Protein AF-A0A7Y5DGE4-F1 (afdb_monomer_lite)

pLDDT: mean 79.64, std 16.13, range [30.5, 94.75]

Radius of gyration: 16.34 Å; chains: 1; bounding box: 57×37×32 Å

Foldseek 3Di:
DDPDPPPPLLPPLCLLLLCVLQQQFDDDPLLQLLLLSVCVSVVHHSVPQDLVNSLVVLVVVVVVLCVVPVVCPVVVVVLVVVLVVVVVPDDPPDDVVVSSVSSNNSSSPSSNPDFDDDVPDGDPDSDHDDVVRGHGDPVSVVD

Sequence (143 aa):
MAPSRLLNPLKRGTHHLYLYAKNHYQQGNVLTDLQTILGKRAGIEPKHIRNNDILVILLDEVADVFQRQPNNPYRLRDFVLRLRTDILQRPLHSRPQDIDSIFIQHCLSVLSIVKVREGTRILARIGKADRSILPLNRDDVAA

Secondary structure (DSSP, 8-state):
--------GGGSSTHHHHHHHTT-B----HHHHHHHHHHHHHTS-GGG--HHHHHHHHHHHHHHHHHT-TT-HHHHHHHHHHHHHHHHTS-TT--HHHHHHHHHHHHHHHHHHSPPEETTEEPSS-----TTTSPBPGGGTT-

Structure (mmCIF, N/CA/C/O backbone):
data_AF-A0A7Y5DGE4-F1
#
_entry.id   AF-A0A7Y5DGE4-F1
#
loop_
_atom_site.group_PDB
_atom_site.id
_atom_site.type_symbol
_atom_site.label_atom_id
_atom_site.label_alt_id
_atom_site.label_comp_id
_atom_site.label_asym_id
_atom_site.label_entity_id
_atom_site.label_seq_id
_atom_site.pdbx_PDB_ins_code
_atom_site.Cartn_x
_atom_site.Cartn_y
_atom_site.Cartn_z
_atom_site.occupancy
_atom_site.B_iso_or_equiv
_atom_site.auth_seq_id
_atom_site.auth_comp_id
_atom_site.auth_asym_id
_atom_site.auth_atom_id
_atom_site.pdbx_PDB_model_num
ATOM 1 N N . MET A 1 1 ? -38.184 -0.368 -6.828 1.00 35.12 1 MET A N 1
ATOM 2 C CA . MET A 1 1 ? -37.026 -1.183 -7.258 1.00 35.12 1 MET A CA 1
ATOM 3 C C . MET A 1 1 ? -35.761 -0.452 -6.846 1.00 35.12 1 MET A C 1
ATOM 5 O O . MET A 1 1 ? -35.483 0.606 -7.391 1.00 35.12 1 MET A O 1
ATOM 9 N N . ALA A 1 2 ? -35.068 -0.935 -5.815 1.00 31.75 2 ALA A N 1
ATOM 10 C CA . ALA A 1 2 ? -33.790 -0.365 -5.398 1.00 31.75 2 ALA A CA 1
ATOM 11 C C . ALA A 1 2 ? -32.689 -0.848 -6.355 1.00 31.75 2 ALA A C 1
ATOM 13 O O . ALA A 1 2 ? -32.698 -2.033 -6.697 1.00 31.75 2 ALA A O 1
ATOM 14 N N . PRO A 1 3 ? -31.746 0.007 -6.784 1.00 37.38 3 PRO A N 1
ATOM 15 C CA . PRO A 1 3 ? -30.612 -0.465 -7.552 1.00 37.38 3 PRO A CA 1
ATOM 16 C C . PRO A 1 3 ? -29.764 -1.358 -6.649 1.00 37.38 3 PRO A C 1
ATOM 18 O O . PRO A 1 3 ? -29.361 -0.987 -5.543 1.00 37.38 3 PRO A O 1
ATOM 21 N N . SER A 1 4 ? -29.562 -2.574 -7.137 1.00 35.94 4 SER A N 1
ATOM 22 C CA . SER A 1 4 ? -28.717 -3.615 -6.589 1.00 35.94 4 SER A CA 1
ATOM 23 C C . SER A 1 4 ? -27.405 -3.019 -6.089 1.00 35.94 4 SER A C 1
ATOM 25 O O . SER A 1 4 ? -26.619 -2.474 -6.864 1.00 35.94 4 SER A O 1
ATOM 27 N N . ARG A 1 5 ? -27.163 -3.125 -4.777 1.00 36.53 5 ARG A N 1
ATOM 28 C CA . ARG A 1 5 ? -25.846 -2.897 -4.181 1.00 36.53 5 ARG A CA 1
ATOM 29 C C . ARG A 1 5 ? -24.890 -3.911 -4.801 1.00 36.53 5 ARG A C 1
ATOM 31 O O . ARG A 1 5 ? -24.761 -5.027 -4.305 1.00 36.53 5 ARG A O 1
ATOM 38 N N . LEU A 1 6 ? -24.230 -3.513 -5.883 1.00 30.50 6 LEU A N 1
ATOM 39 C CA . LEU A 1 6 ? -22.976 -4.105 -6.315 1.00 30.50 6 LEU A CA 1
ATOM 40 C C . LEU A 1 6 ? -22.007 -3.932 -5.143 1.00 30.50 6 LEU A C 1
ATOM 42 O O . LEU A 1 6 ? -21.390 -2.885 -4.953 1.00 30.50 6 LEU A O 1
ATOM 46 N N . LEU A 1 7 ? -21.953 -4.951 -4.287 1.00 34.69 7 LEU A N 1
ATOM 47 C CA . LEU A 1 7 ? -20.862 -5.177 -3.355 1.00 34.69 7 LEU A CA 1
ATOM 48 C C . LEU A 1 7 ? -19.598 -5.230 -4.205 1.00 34.69 7 LEU A C 1
ATOM 50 O O . LEU A 1 7 ? -19.323 -6.245 -4.833 1.00 34.69 7 LEU A O 1
ATOM 54 N N . ASN A 1 8 ? -18.901 -4.099 -4.284 1.00 37.22 8 ASN A N 1
ATOM 55 C CA . ASN A 1 8 ? -17.745 -3.906 -5.143 1.00 37.22 8 ASN A CA 1
ATOM 56 C C . ASN A 1 8 ? -16.702 -4.999 -4.815 1.00 37.22 8 ASN A C 1
ATOM 58 O O . ASN A 1 8 ? -16.096 -4.937 -3.737 1.00 37.22 8 ASN A O 1
ATOM 62 N N . PRO A 1 9 ? -16.473 -6.002 -5.690 1.00 33.19 9 PRO A N 1
ATOM 63 C CA . PRO A 1 9 ? -15.533 -7.102 -5.426 1.00 33.19 9 PRO A CA 1
ATOM 64 C C . PRO A 1 9 ? -14.106 -6.590 -5.175 1.00 33.19 9 PRO A C 1
ATOM 66 O O . PRO A 1 9 ? -13.304 -7.229 -4.497 1.00 33.19 9 PRO A O 1
ATOM 69 N N . LEU A 1 10 ? -13.836 -5.367 -5.640 1.00 41.62 10 LEU A N 1
ATOM 70 C CA . LEU A 1 10 ? -12.612 -4.602 -5.452 1.00 41.62 10 LEU A CA 1
ATOM 71 C C . LEU A 1 10 ? -12.200 -4.407 -3.980 1.00 41.62 10 LEU A C 1
ATOM 73 O O . LEU A 1 10 ? -11.009 -4.234 -3.742 1.00 41.62 10 LEU A O 1
ATOM 77 N N . LYS A 1 11 ? -13.104 -4.469 -2.988 1.00 50.59 11 LYS A N 1
ATOM 78 C CA . LYS A 1 11 ? -12.746 -4.238 -1.567 1.00 50.59 11 LYS A CA 1
ATOM 79 C C . LYS A 1 11 ? -12.168 -5.449 -0.828 1.00 50.59 11 LYS A C 1
ATOM 81 O O . LYS A 1 11 ? -11.595 -5.282 0.243 1.00 50.59 11 LYS A O 1
ATOM 86 N N . ARG A 1 12 ? -12.293 -6.671 -1.360 1.00 51.91 12 ARG A N 1
ATOM 87 C CA . ARG A 1 12 ? -11.845 -7.870 -0.624 1.00 51.91 12 ARG A CA 1
ATOM 88 C C . ARG A 1 12 ? -10.331 -8.080 -0.651 1.00 51.91 12 ARG A C 1
ATOM 90 O O . ARG A 1 12 ? -9.828 -8.723 0.255 1.00 51.91 12 ARG A O 1
ATOM 97 N N . GLY A 1 13 ? -9.593 -7.511 -1.607 1.00 58.78 13 GLY A N 1
ATOM 98 C CA . GLY A 1 13 ? -8.130 -7.666 -1.689 1.00 58.78 13 GLY A CA 1
ATOM 99 C C . GLY A 1 13 ? -7.305 -6.522 -1.089 1.00 58.78 13 GLY A C 1
ATOM 100 O O . GLY A 1 13 ? -6.109 -6.687 -0.880 1.00 58.78 13 GLY A O 1
ATOM 101 N N . THR A 1 14 ? -7.908 -5.368 -0.788 1.00 77.88 14 THR A N 1
ATOM 102 C CA . THR A 1 14 ? -7.181 -4.199 -0.252 1.00 77.88 14 THR A CA 1
ATOM 103 C C . THR A 1 14 ? -6.775 -4.358 1.206 1.00 77.88 14 THR A C 1
ATOM 105 O O . THR A 1 14 ? -5.796 -3.751 1.628 1.00 77.88 14 THR A O 1
ATOM 108 N N . HIS A 1 15 ? -7.424 -5.246 1.966 1.00 86.12 15 HIS A N 1
ATOM 109 C CA . HIS A 1 15 ? -6.996 -5.557 3.331 1.00 86.12 15 HIS A CA 1
ATOM 110 C C . HIS A 1 15 ? -5.550 -6.089 3.384 1.00 86.12 15 HIS A C 1
ATOM 112 O O . HIS A 1 15 ? -4.835 -5.786 4.335 1.00 86.12 15 HIS A O 1
ATOM 118 N N . HIS A 1 16 ? -5.077 -6.779 2.338 1.00 90.69 16 HIS A N 1
ATOM 119 C CA . HIS A 1 16 ? -3.686 -7.229 2.249 1.00 90.69 16 HIS A CA 1
ATOM 120 C C . HIS A 1 16 ? -2.684 -6.079 2.080 1.00 90.69 16 HIS A C 1
ATOM 122 O O . HIS A 1 16 ? -1.560 -6.210 2.551 1.00 90.69 16 HIS A O 1
ATOM 128 N N . LEU A 1 17 ? -3.083 -4.933 1.511 1.00 92.56 17 LEU A N 1
ATOM 129 C CA . LEU A 1 17 ? -2.243 -3.726 1.498 1.00 92.56 17 LEU A CA 1
ATOM 130 C C . LEU A 1 17 ? -2.073 -3.165 2.913 1.00 92.56 17 LEU A C 1
ATOM 132 O O . LEU A 1 17 ? -0.967 -2.808 3.306 1.00 92.56 17 LEU A O 1
ATOM 136 N N . TYR A 1 18 ? -3.149 -3.143 3.707 1.00 91.75 18 TYR A N 1
ATOM 137 C CA . TYR A 1 18 ? -3.074 -2.745 5.114 1.00 91.75 18 TYR A CA 1
ATOM 138 C C . TYR A 1 18 ? -2.255 -3.733 5.945 1.00 91.75 18 TYR A C 1
ATOM 140 O O . TYR A 1 18 ? -1.466 -3.305 6.781 1.00 91.75 18 TYR A O 1
ATOM 148 N N . LEU A 1 19 ? -2.425 -5.039 5.722 1.00 92.00 19 LEU A N 1
ATOM 149 C CA . LEU A 1 19 ? -1.638 -6.070 6.401 1.00 92.00 19 LEU A CA 1
ATOM 150 C C . LEU A 1 19 ? -0.148 -5.946 6.056 1.00 92.00 19 LEU A C 1
ATOM 152 O O . LEU A 1 19 ? 0.691 -6.001 6.951 1.00 92.00 19 LEU A O 1
ATOM 156 N N . TYR A 1 20 ? 0.176 -5.697 4.786 1.00 94.56 20 TYR A N 1
ATOM 157 C CA . TYR A 1 20 ? 1.542 -5.439 4.335 1.00 94.56 20 TYR A CA 1
ATOM 158 C C . TYR A 1 20 ? 2.137 -4.181 4.976 1.00 94.56 20 TYR A C 1
ATOM 160 O O . TYR A 1 20 ? 3.218 -4.239 5.558 1.00 94.56 20 TYR A O 1
ATOM 168 N N . ALA A 1 21 ? 1.398 -3.068 4.957 1.00 93.31 21 ALA A N 1
ATOM 169 C CA . ALA A 1 21 ? 1.807 -1.812 5.584 1.00 93.31 21 ALA A CA 1
ATOM 170 C C . ALA A 1 21 ? 2.005 -1.934 7.107 1.00 93.31 21 ALA A C 1
ATOM 172 O O . ALA A 1 21 ? 2.801 -1.205 7.691 1.00 93.31 21 ALA A O 1
ATOM 173 N N . LYS A 1 22 ? 1.275 -2.846 7.757 1.00 92.06 22 LYS A N 1
ATOM 174 C CA . LYS A 1 22 ? 1.354 -3.134 9.198 1.00 92.06 22 LYS A CA 1
ATOM 175 C C . LYS A 1 22 ? 2.346 -4.252 9.544 1.00 92.06 22 LYS A C 1
ATOM 177 O O . LYS A 1 22 ? 2.329 -4.728 10.671 1.00 92.06 22 LYS A O 1
ATOM 182 N N . ASN A 1 23 ? 3.215 -4.635 8.606 1.00 92.25 23 ASN A N 1
ATOM 183 C CA . ASN A 1 23 ? 4.287 -5.622 8.783 1.00 92.25 23 ASN A CA 1
ATOM 184 C C . ASN A 1 23 ? 3.821 -7.060 9.071 1.00 92.25 23 ASN A C 1
ATOM 186 O O . ASN A 1 23 ? 4.585 -7.833 9.649 1.00 92.25 23 ASN A O 1
ATOM 190 N N . HIS A 1 24 ? 2.616 -7.445 8.629 1.00 91.50 24 HIS A N 1
ATOM 191 C CA . HIS A 1 24 ? 2.153 -8.832 8.777 1.00 91.50 24 HIS A CA 1
ATOM 192 C C . HIS A 1 24 ? 2.777 -9.813 7.771 1.00 91.50 24 HIS A C 1
ATOM 194 O O . HIS A 1 24 ? 2.721 -11.036 7.920 1.00 91.50 24 HIS A O 1
ATOM 200 N N . TYR A 1 25 ? 3.373 -9.268 6.716 1.00 92.69 25 TYR A N 1
ATOM 201 C CA . TYR A 1 25 ? 4.135 -10.008 5.722 1.00 92.69 25 TYR A CA 1
ATOM 202 C C . TYR A 1 25 ? 5.622 -9.742 5.905 1.00 92.69 25 TYR A C 1
ATOM 204 O O . TYR A 1 25 ? 6.022 -8.652 6.314 1.00 92.69 25 TYR A O 1
ATOM 212 N N . GLN A 1 26 ? 6.444 -10.728 5.562 1.00 92.00 26 GLN A N 1
ATOM 213 C CA . GLN A 1 26 ? 7.873 -10.524 5.407 1.00 92.00 26 GLN A CA 1
ATOM 214 C C . GLN A 1 26 ? 8.095 -9.557 4.240 1.00 92.00 26 GLN A C 1
ATOM 216 O O . GLN A 1 26 ? 7.677 -9.828 3.116 1.00 92.00 26 GLN A O 1
ATOM 221 N N . GLN A 1 27 ? 8.739 -8.427 4.519 1.00 86.75 27 GLN A N 1
ATOM 222 C CA . GLN A 1 27 ? 9.012 -7.406 3.514 1.00 86.75 27 GLN A CA 1
ATOM 223 C C . GLN A 1 27 ? 10.294 -7.741 2.752 1.00 86.75 27 GLN A C 1
ATOM 225 O O . GLN A 1 27 ? 11.342 -7.989 3.353 1.00 86.75 27 GLN A O 1
ATOM 230 N N . GLY A 1 28 ? 10.190 -7.762 1.427 1.00 86.94 28 GLY A N 1
ATOM 231 C CA . GLY A 1 28 ? 11.308 -7.889 0.505 1.00 86.94 28 GLY A CA 1
ATOM 232 C C . GLY A 1 28 ? 11.455 -6.618 -0.324 1.00 86.94 28 GLY A C 1
ATOM 233 O O . GLY A 1 28 ? 11.626 -5.516 0.199 1.00 86.94 28 GLY A O 1
ATOM 234 N N . ASN A 1 29 ? 11.396 -6.768 -1.647 1.00 91.44 29 ASN A N 1
ATOM 235 C CA . ASN A 1 29 ? 11.330 -5.621 -2.541 1.00 91.44 29 ASN A CA 1
ATOM 236 C C . ASN A 1 29 ? 9.891 -5.095 -2.577 1.00 91.44 29 ASN A C 1
ATOM 238 O O . ASN A 1 29 ? 9.007 -5.742 -3.130 1.00 91.44 29 ASN A O 1
ATOM 242 N N . VAL A 1 30 ? 9.681 -3.890 -2.048 1.00 92.25 30 VAL A N 1
ATOM 243 C CA . VAL A 1 30 ? 8.347 -3.291 -1.874 1.00 92.25 30 VAL A CA 1
ATOM 244 C C . VAL A 1 30 ? 7.534 -3.254 -3.165 1.00 92.25 30 VAL A C 1
ATOM 246 O O . VAL A 1 30 ? 6.351 -3.576 -3.146 1.00 92.25 30 VAL A O 1
ATOM 249 N N . LEU A 1 31 ? 8.144 -2.915 -4.303 1.00 92.19 31 LEU A N 1
ATOM 250 C CA . LEU A 1 31 ? 7.425 -2.912 -5.579 1.00 92.19 31 LEU A CA 1
ATOM 251 C C . LEU A 1 31 ? 6.993 -4.325 -5.974 1.00 92.19 31 LEU A C 1
ATOM 253 O O . LEU A 1 31 ? 5.839 -4.529 -6.336 1.00 92.19 31 LEU A O 1
ATOM 257 N N . THR A 1 32 ? 7.892 -5.301 -5.850 1.00 93.25 32 THR A N 1
ATOM 258 C CA . THR A 1 32 ? 7.610 -6.707 -6.192 1.00 93.25 32 THR A CA 1
ATOM 259 C C . THR A 1 32 ? 6.529 -7.300 -5.284 1.00 93.25 32 THR A C 1
ATOM 261 O O . THR A 1 32 ? 5.620 -7.996 -5.747 1.00 93.25 32 THR A O 1
ATOM 264 N N . ASP A 1 33 ? 6.580 -6.980 -3.994 1.00 94.75 33 ASP A N 1
ATOM 265 C CA . ASP A 1 33 ? 5.596 -7.421 -3.009 1.00 94.75 33 ASP A CA 1
ATOM 266 C C . ASP A 1 33 ? 4.211 -6.838 -3.324 1.00 94.75 33 ASP A C 1
ATOM 268 O O . ASP A 1 33 ? 3.211 -7.558 -3.361 1.00 94.75 33 ASP A O 1
ATOM 272 N N . LEU A 1 34 ? 4.146 -5.537 -3.628 1.00 94.69 34 LEU A N 1
ATOM 273 C CA . LEU A 1 34 ? 2.898 -4.862 -3.986 1.00 94.69 34 LEU A CA 1
ATOM 274 C C . LEU A 1 34 ? 2.331 -5.359 -5.318 1.00 94.69 34 LEU A C 1
ATOM 276 O O . LEU A 1 34 ? 1.124 -5.574 -5.414 1.00 94.69 34 LEU A O 1
ATOM 280 N N . GLN A 1 35 ? 3.176 -5.609 -6.322 1.00 94.56 35 GLN A N 1
ATOM 281 C CA . GLN A 1 35 ? 2.764 -6.267 -7.566 1.00 94.56 35 GLN A CA 1
ATOM 282 C C . GLN A 1 35 ? 2.154 -7.642 -7.290 1.00 94.56 35 GLN A C 1
ATOM 284 O O . GLN A 1 35 ? 1.151 -8.002 -7.901 1.00 94.56 35 GLN A O 1
ATOM 289 N N . THR A 1 36 ? 2.716 -8.394 -6.343 1.00 94.75 36 THR A N 1
ATOM 290 C CA . THR A 1 36 ? 2.211 -9.717 -5.959 1.00 94.75 36 THR A CA 1
ATOM 291 C C . THR A 1 36 ? 0.851 -9.626 -5.271 1.00 94.75 36 THR A C 1
ATOM 293 O O . THR A 1 36 ? -0.094 -10.309 -5.673 1.00 94.75 36 THR A O 1
ATOM 296 N N . ILE A 1 37 ? 0.710 -8.729 -4.290 1.00 93.69 37 ILE A N 1
ATOM 297 C CA . ILE A 1 37 ? -0.559 -8.487 -3.586 1.00 93.69 37 ILE A CA 1
ATOM 298 C C . ILE A 1 37 ? -1.654 -8.055 -4.570 1.00 93.69 37 ILE A C 1
ATOM 300 O O . ILE A 1 37 ? -2.767 -8.589 -4.557 1.00 93.69 37 ILE A O 1
ATOM 304 N N . LEU A 1 38 ? -1.346 -7.092 -5.440 1.00 92.62 38 LEU A N 1
ATOM 305 C CA . LEU A 1 38 ? -2.306 -6.541 -6.393 1.00 92.62 38 LEU A CA 1
ATOM 306 C C . LEU A 1 38 ? -2.619 -7.513 -7.530 1.00 92.62 38 LEU A C 1
ATOM 308 O O . LEU A 1 38 ? -3.782 -7.637 -7.912 1.00 92.62 38 LEU A O 1
ATOM 312 N N . GLY A 1 39 ? -1.621 -8.252 -8.014 1.00 91.44 39 GLY A N 1
ATOM 313 C CA . GLY A 1 39 ? -1.801 -9.315 -8.996 1.00 91.44 39 GLY A CA 1
ATOM 314 C C . GLY A 1 39 ? -2.743 -10.397 -8.476 1.00 91.44 39 GLY A C 1
ATOM 315 O O . GLY A 1 39 ? -3.728 -10.734 -9.134 1.00 91.44 39 GLY A O 1
ATOM 316 N N . LYS A 1 40 ? -2.546 -10.848 -7.229 1.00 90.56 40 LYS A N 1
ATOM 317 C CA . LYS A 1 40 ? -3.453 -11.803 -6.578 1.00 90.56 40 LYS A CA 1
ATOM 318 C C . LYS A 1 40 ? -4.879 -11.263 -6.460 1.00 90.56 40 LYS A C 1
ATOM 320 O O . LYS A 1 40 ? -5.826 -11.994 -6.738 1.00 90.56 40 LYS A O 1
ATOM 325 N N . ARG A 1 41 ? -5.039 -9.991 -6.074 1.00 85.25 41 ARG A N 1
ATOM 326 C CA . ARG A 1 41 ? -6.349 -9.320 -5.985 1.00 85.25 41 ARG A CA 1
ATOM 327 C C . ARG A 1 41 ? -7.060 -9.256 -7.337 1.00 85.25 41 ARG A C 1
ATOM 329 O O . ARG A 1 41 ? -8.277 -9.411 -7.376 1.00 85.25 41 ARG A O 1
ATOM 336 N N . ALA A 1 42 ? -6.324 -8.978 -8.409 1.00 86.69 42 ALA A N 1
ATOM 337 C CA . ALA A 1 42 ? -6.879 -8.783 -9.744 1.00 86.69 42 ALA A CA 1
ATOM 338 C C . ALA A 1 42 ? -6.985 -10.080 -10.567 1.00 86.69 42 ALA A C 1
ATOM 340 O O . ALA A 1 42 ? -7.620 -10.072 -11.617 1.00 86.69 42 ALA A O 1
ATOM 341 N N . GLY A 1 43 ? -6.372 -11.182 -10.119 1.00 88.44 43 GLY A N 1
ATOM 342 C CA . GLY A 1 43 ? -6.222 -12.392 -10.933 1.00 88.44 43 GLY A CA 1
ATOM 343 C C . GLY A 1 43 ? -5.266 -12.192 -12.115 1.00 88.44 43 GLY A C 1
ATOM 344 O O . GLY A 1 43 ? -5.432 -12.823 -13.153 1.00 88.44 43 GLY A O 1
ATOM 345 N N . ILE A 1 44 ? -4.296 -11.287 -11.969 1.00 90.06 44 ILE A N 1
ATOM 346 C CA . ILE A 1 44 ? -3.329 -10.898 -13.001 1.00 90.06 44 ILE A CA 1
ATOM 347 C C . ILE A 1 44 ? -1.927 -11.288 -12.525 1.00 90.06 44 ILE A C 1
ATOM 349 O O . ILE A 1 44 ? -1.617 -11.183 -11.338 1.00 90.06 44 ILE A O 1
ATOM 353 N N . GLU A 1 45 ? -1.056 -11.728 -13.435 1.00 92.75 45 GLU A N 1
ATOM 354 C CA . GLU A 1 45 ? 0.330 -12.021 -13.064 1.00 92.75 45 GLU A CA 1
ATOM 355 C C . GLU A 1 45 ? 1.063 -10.750 -12.586 1.00 92.75 45 GLU A C 1
ATOM 357 O O . GLU A 1 45 ? 0.948 -9.706 -13.237 1.00 92.75 45 GLU A O 1
ATOM 362 N N . PRO A 1 46 ? 1.878 -10.818 -11.513 1.00 92.81 46 PRO A N 1
ATOM 363 C CA . PRO A 1 46 ? 2.514 -9.639 -10.908 1.00 92.81 46 PRO A CA 1
ATOM 364 C C . PRO A 1 46 ? 3.308 -8.774 -11.896 1.00 92.81 46 PRO A C 1
ATOM 366 O O . PRO A 1 46 ? 3.274 -7.549 -11.822 1.00 92.81 46 PRO A O 1
ATOM 369 N N . LYS A 1 47 ? 3.960 -9.403 -12.882 1.00 93.31 47 LYS A N 1
ATOM 370 C CA . LYS A 1 47 ? 4.761 -8.728 -13.917 1.00 93.31 47 LYS A CA 1
ATOM 371 C C . LYS A 1 47 ? 3.962 -7.763 -14.805 1.00 93.31 47 LYS A C 1
ATOM 373 O O . LYS A 1 47 ? 4.556 -6.920 -15.470 1.00 93.31 47 LYS A O 1
ATOM 378 N N . HIS A 1 48 ? 2.637 -7.903 -14.851 1.00 94.25 48 HIS A N 1
ATOM 379 C CA . HIS A 1 48 ? 1.752 -7.035 -15.628 1.00 94.25 48 HIS A CA 1
ATOM 380 C C . HIS A 1 48 ? 1.209 -5.850 -14.818 1.00 94.25 48 HIS A C 1
ATOM 382 O O . HIS A 1 48 ? 0.569 -4.972 -15.393 1.00 94.25 48 HIS A O 1
ATOM 388 N N . ILE A 1 49 ? 1.480 -5.792 -13.511 1.00 92.19 49 ILE A N 1
ATOM 389 C CA . ILE A 1 49 ? 1.125 -4.659 -12.655 1.00 92.19 49 ILE A CA 1
ATOM 390 C C . ILE A 1 49 ? 2.240 -3.611 -12.739 1.00 92.19 49 ILE A C 1
ATOM 392 O O . ILE A 1 49 ? 3.376 -3.862 -12.331 1.00 92.19 49 ILE A O 1
ATOM 396 N N . ARG A 1 50 ? 1.940 -2.421 -13.267 1.00 91.00 50 ARG A N 1
ATOM 397 C CA . ARG A 1 50 ? 2.926 -1.337 -13.408 1.00 91.00 50 ARG A CA 1
ATOM 398 C C . ARG A 1 50 ? 2.968 -0.488 -12.140 1.00 91.00 50 ARG A C 1
ATOM 400 O O . ARG A 1 50 ? 1.971 -0.384 -11.432 1.00 91.00 50 ARG A O 1
ATOM 407 N N . ASN A 1 51 ? 4.079 0.212 -11.906 1.00 89.19 51 ASN A N 1
ATOM 408 C CA . ASN A 1 51 ? 4.236 1.115 -10.755 1.00 89.19 51 ASN A CA 1
ATOM 409 C C . ASN A 1 51 ? 3.103 2.149 -10.647 1.00 89.19 51 ASN A C 1
ATOM 411 O O . ASN A 1 51 ? 2.593 2.386 -9.556 1.00 89.19 51 ASN A O 1
ATOM 415 N N . ASN A 1 52 ? 2.651 2.700 -11.778 1.00 88.00 52 ASN A N 1
ATOM 416 C CA . ASN A 1 52 ? 1.520 3.630 -11.801 1.00 88.00 52 ASN A CA 1
ATOM 417 C C . ASN A 1 52 ? 0.219 2.989 -11.304 1.00 88.00 52 ASN A C 1
ATOM 419 O O . ASN A 1 52 ? -0.549 3.646 -10.610 1.00 88.00 52 ASN A O 1
ATOM 423 N N . ASP A 1 53 ? -0.022 1.713 -11.617 1.00 90.12 53 ASP A N 1
ATOM 424 C CA . ASP A 1 53 ? -1.222 1.005 -11.162 1.00 90.12 53 ASP A CA 1
ATOM 425 C C . ASP A 1 53 ? -1.179 0.822 -9.628 1.00 90.12 53 ASP A C 1
ATOM 427 O O . ASP A 1 53 ? -2.186 1.003 -8.943 1.00 90.12 53 ASP A O 1
ATOM 431 N N . ILE A 1 54 ? 0.012 0.550 -9.073 1.00 92.25 54 ILE A N 1
ATOM 432 C CA . ILE A 1 54 ? 0.258 0.481 -7.621 1.00 92.25 54 ILE A CA 1
ATOM 433 C C . ILE A 1 54 ? -0.024 1.834 -6.962 1.00 92.25 54 ILE A C 1
ATOM 435 O O . ILE A 1 54 ? -0.744 1.902 -5.965 1.00 92.25 54 ILE A O 1
ATOM 439 N N . LEU A 1 55 ? 0.537 2.908 -7.524 1.00 90.56 55 LEU A N 1
ATOM 440 C CA . LEU A 1 55 ? 0.391 4.267 -7.009 1.00 90.56 55 LEU A CA 1
ATOM 441 C C . LEU A 1 55 ? -1.066 4.712 -6.968 1.00 90.56 55 LEU A C 1
ATOM 443 O O . LEU A 1 55 ? -1.512 5.191 -5.931 1.00 90.56 55 LEU A O 1
ATOM 447 N N . VAL A 1 56 ? -1.807 4.530 -8.064 1.00 90.06 56 VAL A N 1
ATOM 448 C CA . VAL A 1 56 ? -3.224 4.912 -8.139 1.00 90.06 56 VAL A CA 1
ATOM 449 C C . VAL A 1 56 ? -4.024 4.200 -7.051 1.00 90.06 56 VAL A C 1
ATOM 451 O O . VAL A 1 56 ? -4.737 4.850 -6.294 1.00 90.06 56 VAL A O 1
ATOM 454 N N . ILE A 1 57 ? -3.837 2.887 -6.895 1.00 90.94 57 ILE A N 1
ATOM 455 C CA . ILE A 1 57 ? -4.563 2.114 -5.881 1.00 90.94 57 ILE A CA 1
ATOM 456 C C . ILE A 1 57 ? -4.207 2.575 -4.462 1.00 90.94 57 ILE A C 1
ATOM 458 O O . ILE A 1 57 ? -5.093 2.709 -3.622 1.00 90.94 57 ILE A O 1
ATOM 462 N N . LEU A 1 58 ? -2.927 2.816 -4.171 1.00 92.00 58 LEU A N 1
ATOM 463 C CA . LEU A 1 58 ? -2.515 3.302 -2.853 1.00 92.00 58 LEU A CA 1
ATOM 464 C C . LEU A 1 58 ? -3.053 4.708 -2.563 1.00 92.00 58 LEU A C 1
ATOM 466 O O . LEU A 1 58 ? -3.503 4.965 -1.447 1.00 92.00 58 LEU A O 1
ATOM 470 N N . LEU A 1 59 ? -3.035 5.600 -3.554 1.00 89.38 59 LEU A N 1
ATOM 471 C CA . LEU A 1 59 ? -3.576 6.950 -3.430 1.00 89.38 59 LEU A CA 1
ATOM 472 C C . LEU A 1 59 ? -5.089 6.938 -3.221 1.00 89.38 59 LEU A C 1
ATOM 474 O O . LEU A 1 59 ? -5.562 7.704 -2.388 1.00 89.38 59 LEU A O 1
ATOM 478 N N . ASP A 1 60 ? -5.832 6.057 -3.892 1.00 88.06 60 ASP A N 1
ATOM 479 C CA . ASP A 1 60 ? -7.275 5.899 -3.680 1.00 88.06 60 ASP A CA 1
ATOM 480 C C . ASP A 1 60 ? -7.586 5.481 -2.233 1.00 88.06 60 ASP A C 1
ATOM 482 O O . ASP A 1 60 ? -8.464 6.058 -1.585 1.00 88.06 60 ASP A O 1
ATOM 486 N N . GLU A 1 61 ? -6.828 4.526 -1.682 1.00 87.56 61 GLU A N 1
ATOM 487 C CA . GLU A 1 61 ? -6.993 4.085 -0.289 1.00 87.56 61 GLU A CA 1
ATOM 488 C C . GLU A 1 61 ? -6.610 5.192 0.713 1.00 87.56 61 GLU A C 1
ATOM 490 O O . GLU A 1 61 ? -7.286 5.391 1.726 1.00 87.56 61 GLU A O 1
ATOM 495 N N . VAL A 1 62 ? -5.551 5.960 0.439 1.00 88.75 62 VAL A N 1
ATOM 496 C CA . VAL A 1 62 ? -5.143 7.107 1.270 1.00 88.75 62 VAL A CA 1
ATOM 497 C C . VAL A 1 62 ? -6.151 8.261 1.176 1.00 88.75 62 VAL A C 1
ATOM 499 O O . VAL A 1 62 ? -6.486 8.878 2.191 1.00 88.75 62 VAL A O 1
ATOM 502 N N . ALA A 1 63 ? -6.682 8.541 -0.013 1.00 85.44 63 ALA A N 1
ATOM 503 C CA . ALA A 1 63 ? -7.703 9.560 -0.223 1.00 85.44 63 ALA A CA 1
ATOM 504 C C . ALA A 1 63 ? -8.981 9.218 0.550 1.00 85.44 63 ALA A C 1
ATOM 506 O O . ALA A 1 63 ? -9.528 10.075 1.244 1.00 85.44 63 ALA A O 1
ATOM 507 N N . ASP A 1 64 ? -9.410 7.957 0.510 1.00 82.94 64 ASP A N 1
ATOM 508 C CA . ASP A 1 64 ? -10.549 7.459 1.280 1.00 82.94 64 ASP A CA 1
ATOM 509 C C . ASP A 1 64 ? -10.320 7.585 2.801 1.00 82.94 64 ASP A C 1
ATOM 511 O O . ASP A 1 64 ? -11.226 7.979 3.544 1.00 82.94 64 ASP A O 1
ATOM 515 N N . VAL A 1 65 ? -9.092 7.350 3.282 1.00 83.88 65 VAL A N 1
ATOM 516 C CA . VAL A 1 65 ? -8.712 7.615 4.682 1.00 83.88 65 VAL A CA 1
ATOM 517 C C . VAL A 1 65 ? -8.906 9.090 5.046 1.00 83.88 65 VAL A C 1
ATOM 519 O O . VAL A 1 65 ? -9.472 9.381 6.105 1.00 83.88 65 VAL A O 1
ATOM 522 N N . PHE A 1 66 ? -8.451 10.017 4.201 1.00 83.69 66 PHE A N 1
ATOM 523 C CA . PHE A 1 66 ? -8.558 11.453 4.470 1.00 83.69 66 PHE A CA 1
ATOM 524 C C . PHE A 1 66 ? -9.998 11.962 4.378 1.00 83.69 66 PHE A C 1
ATOM 526 O O . PHE A 1 66 ? -10.444 12.683 5.271 1.00 83.69 66 PHE A O 1
ATOM 533 N N . GLN A 1 67 ? -10.763 11.530 3.373 1.00 81.81 67 GLN A N 1
ATOM 534 C CA . GLN A 1 67 ? -12.172 11.907 3.211 1.00 81.81 67 GLN A CA 1
ATOM 535 C C . GLN A 1 67 ? -13.032 11.485 4.405 1.00 81.81 67 GLN A C 1
ATOM 537 O O . GLN A 1 67 ? -13.950 12.199 4.801 1.00 81.81 67 GLN A O 1
ATOM 542 N N . ARG A 1 68 ? -12.721 10.340 5.023 1.00 76.88 68 ARG A N 1
ATOM 543 C CA . ARG A 1 68 ? -13.433 9.836 6.209 1.00 76.88 68 ARG A CA 1
ATOM 544 C C . ARG A 1 68 ? -12.999 10.499 7.516 1.00 76.88 68 ARG A C 1
ATOM 546 O O . ARG A 1 68 ? -13.583 10.213 8.563 1.00 76.88 68 ARG A O 1
ATOM 553 N N . GLN A 1 69 ? -11.988 11.365 7.481 1.00 73.81 69 GLN A N 1
ATOM 554 C CA . GLN A 1 69 ? -11.522 12.161 8.618 1.00 73.81 69 GLN A CA 1
ATOM 555 C C . GLN A 1 69 ? -11.567 13.662 8.287 1.00 73.81 69 GLN A C 1
ATOM 557 O O . GLN A 1 69 ? -10.554 14.348 8.434 1.00 73.81 69 GLN A O 1
ATOM 562 N N . PRO A 1 70 ? -12.734 14.202 7.879 1.00 65.00 70 PRO A N 1
ATOM 563 C CA . PRO A 1 70 ? -12.837 15.570 7.367 1.00 65.00 70 PRO A CA 1
ATOM 564 C C . PRO A 1 70 ? -12.449 16.627 8.413 1.00 65.00 70 PRO A C 1
ATOM 566 O O . PRO A 1 70 ? -11.986 17.707 8.064 1.00 65.00 70 PRO A O 1
ATOM 569 N N . ASN A 1 71 ? -12.546 16.289 9.703 1.00 66.81 71 ASN A N 1
ATOM 570 C CA . ASN A 1 71 ? -12.175 17.173 10.810 1.00 66.81 71 ASN A CA 1
ATOM 571 C C . ASN A 1 71 ? -10.659 17.217 11.084 1.00 66.81 71 ASN A C 1
ATOM 573 O O . ASN A 1 71 ? -10.239 17.818 12.069 1.00 66.81 71 ASN A O 1
ATOM 577 N N . ASN A 1 72 ? -9.826 16.566 10.263 1.00 68.00 72 ASN A N 1
ATOM 578 C CA . ASN A 1 72 ? -8.371 16.594 10.410 1.00 68.00 72 ASN A CA 1
ATOM 579 C C . ASN A 1 72 ? -7.662 17.014 9.105 1.00 68.00 72 ASN A C 1
ATOM 581 O O . ASN A 1 72 ? -6.917 16.221 8.520 1.00 68.00 72 ASN A O 1
ATOM 585 N N . PRO A 1 73 ? -7.858 18.269 8.648 1.00 63.53 73 PRO A N 1
ATOM 586 C CA . PRO A 1 73 ? -7.206 18.794 7.444 1.00 63.53 73 PRO A CA 1
ATOM 587 C C . PRO A 1 73 ? -5.673 18.810 7.555 1.00 63.53 73 PRO A C 1
ATOM 589 O O . PRO A 1 73 ? -4.974 18.794 6.540 1.00 63.53 73 PRO A O 1
ATOM 592 N N . TYR A 1 74 ? -5.139 18.780 8.781 1.00 64.94 74 TYR A N 1
ATOM 593 C CA . TYR A 1 74 ? -3.705 18.698 9.033 1.00 64.94 74 TYR A CA 1
ATOM 594 C C . TYR A 1 74 ? -3.091 17.416 8.465 1.00 64.94 74 TYR A C 1
ATOM 596 O O . TYR A 1 74 ? -1.969 17.465 7.991 1.00 64.94 74 TYR A O 1
ATOM 604 N N . ARG A 1 75 ? -3.828 16.300 8.370 1.00 76.44 75 ARG A N 1
ATOM 605 C CA . ARG A 1 75 ? -3.275 15.038 7.840 1.00 76.44 75 ARG A CA 1
ATOM 606 C C . ARG A 1 75 ? -2.917 15.083 6.356 1.00 76.44 75 ARG A C 1
ATOM 608 O O . ARG A 1 75 ? -1.854 14.590 5.991 1.00 76.44 75 ARG A O 1
ATOM 615 N N . LEU A 1 76 ? -3.763 15.679 5.513 1.00 80.62 76 LEU A N 1
ATOM 616 C CA . LEU A 1 76 ? -3.447 15.840 4.088 1.00 80.62 76 LEU A CA 1
ATOM 617 C C . LEU A 1 76 ? -2.307 16.846 3.903 1.00 80.62 76 LEU A C 1
ATOM 619 O O . LEU A 1 76 ? -1.380 16.601 3.135 1.00 80.62 76 LEU A O 1
ATOM 623 N N . ARG A 1 77 ? -2.352 17.965 4.637 1.00 81.38 77 ARG A N 1
ATOM 624 C CA . ARG A 1 77 ? -1.286 18.970 4.603 1.00 81.38 77 ARG A CA 1
ATOM 625 C C . ARG A 1 77 ? 0.054 18.370 5.031 1.00 81.38 77 ARG A C 1
ATOM 627 O O . ARG A 1 77 ? 1.038 18.547 4.323 1.00 81.38 77 ARG A O 1
ATOM 634 N N . ASP A 1 78 ? 0.086 17.641 6.140 1.00 84.12 78 ASP A N 1
ATOM 635 C CA . ASP A 1 78 ? 1.287 16.990 6.664 1.00 84.12 78 ASP A CA 1
ATOM 636 C C . ASP A 1 78 ? 1.807 15.927 5.696 1.00 84.12 78 ASP A C 1
ATOM 638 O O . ASP A 1 78 ? 3.013 15.846 5.479 1.00 84.12 78 ASP A O 1
ATOM 642 N N . PHE A 1 79 ? 0.915 15.156 5.066 1.00 86.75 79 PHE A N 1
ATOM 643 C CA . PHE A 1 79 ? 1.281 14.205 4.017 1.00 86.75 79 PHE A CA 1
ATOM 644 C C . PHE A 1 79 ? 1.990 14.903 2.848 1.00 86.75 79 PHE A C 1
ATOM 646 O O . PHE A 1 79 ? 3.101 14.522 2.487 1.00 86.75 79 PHE A O 1
ATOM 653 N N . VAL A 1 80 ? 1.402 15.978 2.310 1.00 85.44 80 VAL A N 1
ATOM 654 C CA . VAL A 1 80 ? 1.992 16.748 1.201 1.00 85.44 80 VAL A CA 1
ATOM 655 C C . VAL A 1 80 ? 3.307 17.417 1.612 1.00 85.44 80 VAL A C 1
ATOM 657 O O . VAL A 1 80 ? 4.257 17.432 0.831 1.00 85.44 80 VAL A O 1
ATOM 660 N N . LEU A 1 81 ? 3.399 17.957 2.831 1.00 85.56 81 LEU A N 1
ATOM 661 C CA . LEU A 1 81 ? 4.620 18.594 3.332 1.00 85.56 81 LEU A CA 1
ATOM 662 C C . LEU A 1 81 ? 5.767 17.592 3.510 1.00 85.56 81 LEU A C 1
ATOM 664 O O . LEU A 1 81 ? 6.900 17.904 3.137 1.00 85.56 81 LEU A O 1
ATOM 668 N N . ARG A 1 82 ? 5.482 16.393 4.031 1.00 84.88 82 ARG A N 1
ATOM 669 C CA . ARG A 1 82 ? 6.470 15.310 4.161 1.00 84.88 82 ARG A CA 1
ATOM 670 C C . ARG A 1 82 ? 6.946 14.841 2.794 1.00 84.88 82 ARG A C 1
ATOM 672 O O . ARG A 1 82 ? 8.143 14.823 2.537 1.00 84.88 82 ARG A O 1
ATOM 679 N N . LEU A 1 83 ? 6.006 14.581 1.893 1.00 85.94 83 LEU A N 1
ATOM 680 C CA . LEU A 1 83 ? 6.296 14.189 0.521 1.00 85.94 83 LEU A CA 1
ATOM 681 C C . LEU A 1 83 ? 7.167 15.231 -0.200 1.00 85.94 83 LEU A C 1
ATOM 683 O O . LEU A 1 83 ? 8.180 14.886 -0.801 1.00 85.94 83 LEU A O 1
ATOM 687 N N . ARG A 1 84 ? 6.809 16.519 -0.104 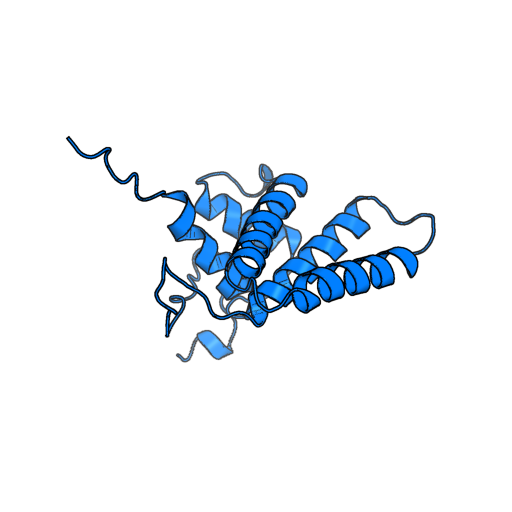1.00 84.06 84 ARG A N 1
ATOM 688 C CA . ARG A 1 84 ? 7.598 17.620 -0.675 1.00 84.06 84 ARG A CA 1
ATOM 689 C C . ARG A 1 84 ? 9.014 17.632 -0.109 1.00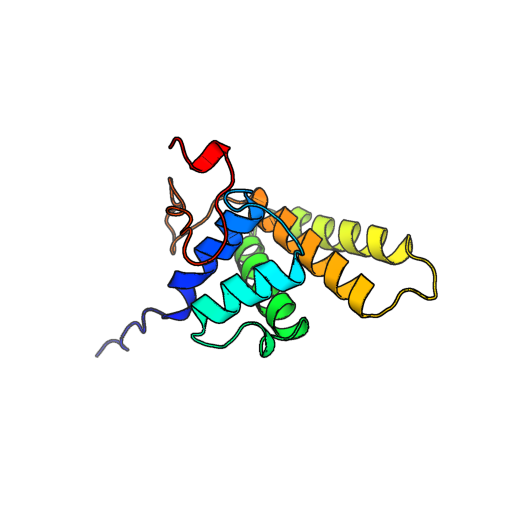 84.06 84 ARG A C 1
ATOM 691 O O . ARG A 1 84 ? 9.958 17.803 -0.870 1.00 84.06 84 ARG A O 1
ATOM 698 N N . THR A 1 85 ? 9.152 17.496 1.207 1.00 84.88 85 THR A N 1
ATOM 699 C CA . THR A 1 85 ? 10.459 17.510 1.878 1.00 84.88 85 THR A CA 1
ATOM 700 C C . THR A 1 85 ? 11.357 16.405 1.333 1.00 84.88 85 THR A C 1
ATOM 702 O O . THR A 1 85 ? 12.470 16.691 0.899 1.00 84.88 85 THR A O 1
ATOM 705 N N . ASP A 1 86 ? 10.842 15.181 1.247 1.00 83.12 86 ASP A N 1
ATOM 706 C CA . ASP A 1 86 ? 11.617 14.024 0.795 1.00 83.12 86 ASP A CA 1
ATOM 707 C C . ASP A 1 86 ? 11.968 14.093 -0.699 1.00 83.12 86 ASP A C 1
ATOM 709 O O . ASP A 1 86 ? 13.049 13.666 -1.103 1.00 83.12 86 ASP A O 1
ATOM 713 N N . ILE A 1 87 ? 11.089 14.670 -1.527 1.00 83.19 87 ILE A N 1
ATOM 714 C CA . ILE A 1 87 ? 11.370 14.909 -2.950 1.00 83.19 87 ILE A CA 1
ATOM 715 C C . ILE A 1 87 ? 12.432 16.002 -3.120 1.00 83.19 87 ILE A C 1
ATOM 717 O O . ILE A 1 87 ? 13.324 15.860 -3.949 1.00 83.19 87 ILE A O 1
ATOM 721 N N . LEU A 1 88 ? 12.368 17.091 -2.349 1.00 80.25 88 LEU A N 1
ATOM 722 C CA . LEU A 1 88 ? 13.321 18.202 -2.468 1.00 80.25 88 LEU A CA 1
ATOM 723 C C . LEU A 1 88 ? 14.712 17.870 -1.918 1.00 80.25 88 LEU A C 1
ATOM 725 O O . LEU A 1 88 ? 15.689 18.484 -2.335 1.00 80.25 88 LEU A O 1
ATOM 729 N N . GLN A 1 89 ? 14.815 16.911 -0.999 1.00 81.12 89 GLN A N 1
ATOM 730 C CA . GLN A 1 89 ? 16.097 16.426 -0.480 1.00 81.12 89 GLN A CA 1
ATOM 731 C C . GLN A 1 89 ? 16.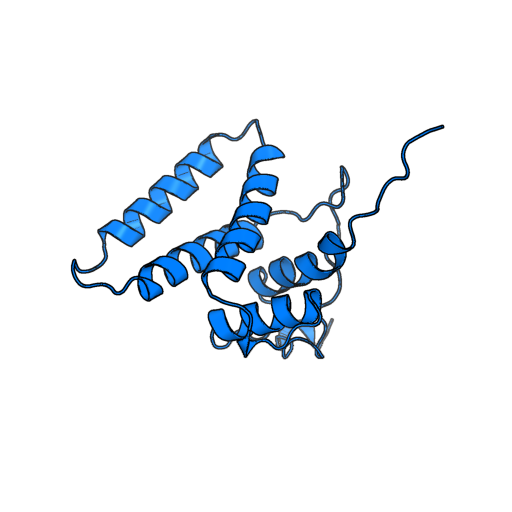825 15.486 -1.453 1.00 81.12 89 GLN A C 1
ATOM 733 O O . GLN A 1 89 ? 17.957 15.077 -1.188 1.00 81.12 89 GLN A O 1
ATOM 738 N N . ARG A 1 90 ? 16.204 15.131 -2.583 1.00 73.88 90 ARG A N 1
ATOM 739 C CA . ARG A 1 90 ? 16.810 14.255 -3.585 1.00 73.88 90 ARG A CA 1
ATOM 740 C C . ARG A 1 90 ? 17.766 15.020 -4.511 1.00 73.88 90 ARG A C 1
ATOM 742 O O . ARG A 1 90 ? 17.514 16.174 -4.854 1.00 73.88 90 ARG A O 1
ATOM 749 N N . PRO A 1 91 ? 18.832 14.361 -5.000 1.00 73.88 91 PRO A N 1
ATOM 750 C CA . PRO A 1 91 ? 19.667 14.912 -6.061 1.00 73.88 91 PRO A CA 1
ATOM 751 C C . PRO A 1 91 ? 18.837 15.233 -7.313 1.00 73.88 91 PRO A C 1
ATOM 753 O O . PRO A 1 91 ? 17.965 14.445 -7.689 1.00 73.88 91 PRO A O 1
ATOM 756 N N . LEU A 1 92 ? 19.174 16.328 -8.008 1.00 61.81 92 LEU A N 1
ATOM 757 C CA . LEU A 1 92 ? 18.516 16.803 -9.242 1.00 61.81 92 LEU A CA 1
ATOM 758 C C . LEU A 1 92 ? 18.435 15.760 -10.379 1.00 61.81 92 LEU A C 1
ATOM 760 O O . LEU A 1 92 ? 17.666 15.942 -11.317 1.00 61.81 92 LEU A O 1
ATOM 764 N N . HIS A 1 93 ? 19.202 14.669 -10.302 1.00 64.06 93 HIS A N 1
ATOM 765 C CA . HIS A 1 93 ? 19.245 13.589 -11.298 1.00 64.06 93 HIS A CA 1
ATOM 766 C C . HIS A 1 93 ? 18.530 12.302 -10.863 1.00 64.06 93 HIS A C 1
ATOM 768 O O . HIS A 1 93 ? 18.767 11.239 -11.438 1.00 64.06 93 HIS A O 1
ATOM 774 N N . SER A 1 94 ? 17.688 12.366 -9.831 1.00 68.06 94 SER A N 1
ATOM 775 C CA . SER A 1 94 ? 16.931 11.194 -9.379 1.00 68.06 94 SER A CA 1
ATOM 776 C C . SER A 1 94 ? 15.993 10.699 -10.479 1.00 68.06 94 SER A C 1
ATOM 778 O O . SER A 1 94 ? 15.356 11.494 -11.174 1.00 68.06 94 SER A O 1
ATOM 780 N N . ARG A 1 95 ? 15.920 9.379 -10.665 1.00 68.50 95 ARG A N 1
ATOM 781 C CA . ARG A 1 95 ? 15.091 8.786 -11.719 1.00 68.50 95 ARG A CA 1
ATOM 782 C C . ARG A 1 95 ? 13.613 8.875 -11.321 1.00 68.50 95 ARG A C 1
ATOM 784 O O . ARG A 1 95 ? 13.305 8.817 -10.134 1.00 68.50 95 ARG A O 1
ATOM 791 N N . PRO A 1 96 ? 12.669 8.913 -12.278 1.00 64.50 96 PRO A N 1
ATOM 792 C CA . PRO A 1 96 ? 11.234 8.888 -11.968 1.00 64.50 96 PRO A CA 1
ATOM 793 C C . PRO A 1 96 ? 10.817 7.723 -11.050 1.00 64.50 96 PRO A C 1
ATOM 795 O O . PRO A 1 96 ? 10.005 7.897 -10.149 1.00 64.50 96 PRO A O 1
ATOM 798 N N . GLN A 1 97 ? 11.455 6.558 -11.200 1.00 64.75 97 GLN A N 1
ATOM 799 C CA . GLN A 1 97 ? 11.231 5.370 -10.362 1.00 64.75 97 GLN A CA 1
ATOM 800 C C . GLN A 1 97 ? 11.574 5.598 -8.877 1.00 64.75 97 GLN A C 1
ATOM 802 O O . GLN A 1 97 ? 10.987 4.967 -7.993 1.00 64.75 97 GLN A O 1
ATOM 807 N N . ASP A 1 98 ? 12.500 6.516 -8.591 1.00 74.81 98 ASP A N 1
ATOM 808 C CA . ASP A 1 98 ? 12.855 6.898 -7.225 1.00 74.81 98 ASP A CA 1
ATOM 809 C C . ASP A 1 98 ? 11.751 7.739 -6.581 1.00 74.81 98 ASP A C 1
ATOM 811 O O . ASP A 1 98 ? 11.517 7.631 -5.378 1.00 74.81 98 ASP A O 1
ATOM 8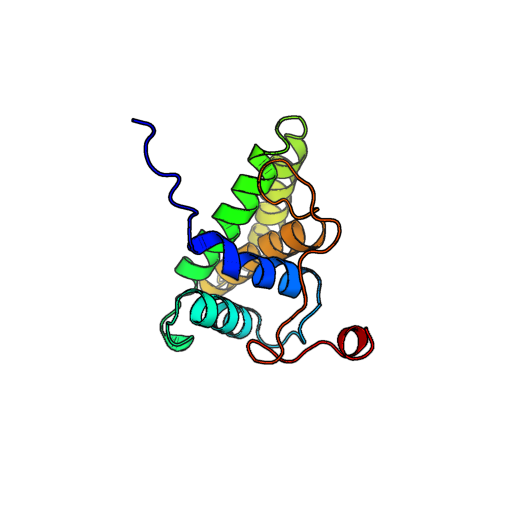15 N N . ILE A 1 99 ? 11.050 8.546 -7.384 1.00 80.19 99 ILE A N 1
ATOM 816 C CA . ILE A 1 99 ? 9.924 9.366 -6.938 1.00 80.19 99 ILE A CA 1
ATOM 817 C C . ILE A 1 99 ? 8.728 8.462 -6.631 1.00 80.19 99 ILE A C 1
ATOM 819 O O . ILE A 1 99 ? 8.195 8.535 -5.527 1.00 80.19 99 ILE A O 1
ATOM 823 N N . ASP A 1 100 ? 8.368 7.550 -7.538 1.00 83.31 100 ASP A N 1
ATOM 824 C CA . ASP A 1 100 ? 7.278 6.585 -7.319 1.00 83.31 100 ASP A CA 1
ATOM 825 C C . ASP A 1 100 ? 7.472 5.803 -6.016 1.00 83.31 100 ASP A C 1
ATOM 827 O O . ASP A 1 100 ? 6.548 5.651 -5.216 1.00 83.31 100 ASP A O 1
ATOM 831 N N . SER A 1 101 ? 8.705 5.362 -5.764 1.00 84.81 101 SER A N 1
ATOM 832 C CA . SER A 1 101 ? 9.060 4.635 -4.547 1.00 84.81 101 SER A CA 1
ATOM 833 C C . SER A 1 101 ? 8.821 5.472 -3.285 1.00 84.81 101 SER A C 1
ATOM 835 O O . SER A 1 101 ? 8.298 4.949 -2.303 1.00 84.81 101 SER A O 1
ATOM 837 N N . ILE A 1 102 ? 9.138 6.773 -3.303 1.00 87.12 102 ILE A N 1
ATOM 838 C CA . ILE A 1 102 ? 8.853 7.688 -2.183 1.00 87.12 102 ILE A CA 1
ATOM 839 C C . ILE A 1 102 ? 7.344 7.788 -1.954 1.00 87.12 102 ILE A C 1
ATOM 841 O O . ILE A 1 102 ? 6.881 7.609 -0.829 1.00 87.12 102 ILE A O 1
ATOM 845 N N . PHE A 1 103 ? 6.565 8.030 -3.010 1.00 89.69 103 PHE A N 1
ATOM 846 C CA . PHE A 1 103 ? 5.107 8.120 -2.900 1.00 89.69 103 PHE A CA 1
ATOM 847 C C . PHE A 1 103 ? 4.498 6.842 -2.318 1.00 89.69 103 PHE A C 1
ATOM 849 O O . PHE A 1 103 ? 3.670 6.915 -1.409 1.00 89.69 103 PHE A O 1
ATOM 856 N N . ILE A 1 104 ? 4.937 5.676 -2.799 1.00 91.94 104 ILE A N 1
ATOM 857 C CA . ILE A 1 104 ? 4.495 4.370 -2.302 1.00 91.94 104 ILE A CA 1
ATOM 858 C C . ILE A 1 104 ? 4.799 4.233 -0.809 1.00 91.94 104 ILE A C 1
ATOM 860 O O . ILE A 1 104 ? 3.906 3.880 -0.039 1.00 91.94 104 ILE A O 1
ATOM 864 N N . GLN A 1 105 ? 6.016 4.571 -0.378 1.00 91.31 105 GLN A N 1
ATOM 865 C CA . GLN A 1 105 ? 6.404 4.505 1.034 1.00 91.31 105 GLN A CA 1
ATOM 866 C C . GLN A 1 105 ? 5.568 5.437 1.916 1.00 91.31 105 GLN A C 1
ATOM 868 O O . GLN A 1 105 ? 5.094 5.025 2.976 1.00 91.31 105 GLN A O 1
ATOM 873 N N . HIS A 1 106 ? 5.316 6.671 1.471 1.00 91.94 106 HIS A N 1
ATOM 874 C CA . HIS A 1 106 ? 4.445 7.599 2.199 1.00 91.94 106 HIS A CA 1
ATOM 875 C C . HIS A 1 106 ? 3.017 7.073 2.309 1.00 91.94 106 HIS A C 1
ATOM 877 O O . HIS A 1 106 ? 2.420 7.146 3.384 1.00 91.94 106 HIS A O 1
ATOM 883 N N . CYS A 1 107 ? 2.474 6.489 1.239 1.00 92.94 107 CYS A N 1
ATOM 884 C CA . CYS A 1 107 ? 1.148 5.883 1.283 1.00 92.94 107 CYS A CA 1
ATOM 885 C C . CYS A 1 107 ? 1.104 4.715 2.274 1.00 92.94 107 CYS A C 1
ATOM 887 O O . CYS A 1 107 ? 0.238 4.689 3.147 1.00 92.94 107 CYS A O 1
ATOM 889 N N . LEU A 1 108 ? 2.064 3.787 2.207 1.00 93.50 108 LEU A N 1
ATOM 890 C CA . LEU A 1 108 ? 2.152 2.665 3.147 1.00 93.50 108 LEU A CA 1
ATOM 891 C C . LEU A 1 108 ? 2.290 3.143 4.598 1.00 93.50 108 LEU A C 1
ATOM 893 O O . LEU A 1 108 ? 1.633 2.599 5.482 1.00 93.50 108 LEU A O 1
ATOM 897 N N . SER A 1 109 ? 3.061 4.203 4.847 1.00 91.75 109 SER A N 1
ATOM 898 C CA . SER A 1 109 ? 3.191 4.816 6.174 1.00 91.75 109 SER A CA 1
ATOM 899 C C . SER A 1 109 ? 1.857 5.352 6.708 1.00 91.75 109 SER A C 1
ATOM 901 O O . SER A 1 109 ? 1.525 5.164 7.879 1.00 91.75 109 SER A O 1
ATOM 903 N N . VAL A 1 110 ? 1.023 5.951 5.852 1.00 90.75 110 VAL A N 1
ATOM 904 C CA . VAL A 1 110 ? -0.343 6.337 6.241 1.00 90.75 110 VAL A CA 1
ATOM 905 C C . VAL A 1 110 ? -1.189 5.098 6.548 1.00 90.75 110 VAL A C 1
ATOM 907 O O . VAL A 1 110 ? -1.868 5.053 7.578 1.00 90.75 110 VAL A O 1
ATOM 910 N N . LEU A 1 111 ? -1.144 4.076 5.688 1.00 90.50 111 LEU A N 1
ATOM 911 C CA . LEU A 1 111 ? -1.937 2.854 5.852 1.00 90.50 111 LEU A CA 1
ATOM 912 C C . LEU A 1 111 ? -1.532 2.038 7.099 1.00 90.50 111 LEU A C 1
ATOM 914 O O . LEU A 1 111 ? -2.382 1.374 7.704 1.00 90.50 111 LEU A O 1
ATOM 918 N N . SER A 1 112 ? -0.273 2.122 7.536 1.00 91.44 112 SER A N 1
ATOM 919 C CA . SER A 1 112 ? 0.238 1.386 8.699 1.00 91.44 112 SER A CA 1
ATOM 920 C C . SER A 1 112 ? -0.368 1.873 10.020 1.00 91.44 112 SER A C 1
ATOM 922 O O . SER A 1 112 ? -0.675 1.067 10.901 1.00 91.44 112 SER A O 1
ATOM 924 N N . ILE A 1 113 ? -0.650 3.172 10.149 1.00 87.81 113 ILE A N 1
ATOM 925 C CA . ILE A 1 113 ? -1.125 3.773 11.408 1.00 87.81 113 ILE A CA 1
ATOM 926 C C . ILE A 1 113 ? -2.647 3.933 11.489 1.00 87.81 113 ILE A C 1
ATOM 928 O O . ILE A 1 113 ? -3.200 4.181 12.563 1.00 87.81 113 ILE A O 1
ATOM 932 N N . VAL A 1 114 ? -3.361 3.809 10.370 1.00 85.31 114 VAL A N 1
ATOM 933 C CA . VAL A 1 114 ? -4.815 4.025 10.345 1.00 85.31 114 VAL A CA 1
ATOM 934 C C . VAL A 1 114 ? -5.583 2.791 10.813 1.00 85.31 114 VAL A C 1
ATOM 936 O O . VAL A 1 114 ? -5.142 1.644 10.684 1.00 85.31 114 VAL A O 1
ATOM 939 N N . LYS A 1 115 ? -6.773 3.037 11.369 1.00 82.31 115 LYS A N 1
ATOM 940 C CA . LYS A 1 115 ? -7.749 1.987 11.671 1.00 82.31 115 LYS A CA 1
ATOM 941 C C . LYS A 1 115 ? -8.508 1.639 10.392 1.00 82.31 115 LYS A C 1
ATOM 943 O O . LYS A 1 115 ? -9.065 2.535 9.758 1.00 82.31 115 LYS A O 1
ATOM 948 N N . VAL A 1 116 ? -8.567 0.355 10.049 1.00 81.00 116 VAL A N 1
ATOM 949 C CA . VAL A 1 116 ? -9.290 -0.118 8.859 1.00 81.00 116 VAL A CA 1
ATOM 950 C C . VAL A 1 116 ? -10.790 -0.120 9.134 1.00 81.00 116 VAL A C 1
ATOM 952 O O . VAL A 1 116 ? -11.239 -0.471 10.229 1.00 81.00 116 VAL A O 1
ATOM 955 N N . ARG A 1 117 ? -11.574 0.303 8.142 1.00 73.12 117 ARG A N 1
ATOM 956 C CA . ARG A 1 117 ? -13.034 0.378 8.230 1.00 73.12 117 ARG A CA 1
ATOM 957 C C . ARG A 1 117 ? -13.689 -0.376 7.085 1.00 73.12 117 ARG A C 1
ATOM 959 O O . ARG A 1 117 ? -13.274 -0.239 5.939 1.00 73.12 117 ARG A O 1
ATOM 966 N N . GLU A 1 118 ? -14.773 -1.073 7.396 1.00 73.31 118 GLU A N 1
ATOM 967 C CA . GLU A 1 118 ? -15.695 -1.626 6.408 1.00 73.31 118 GLU A CA 1
ATOM 968 C C . GLU A 1 118 ? -17.010 -0.844 6.488 1.00 73.31 118 GLU A C 1
ATOM 970 O O . GLU A 1 118 ? -17.796 -0.979 7.429 1.00 73.31 118 GLU A O 1
ATOM 975 N N . GLY A 1 119 ? -17.207 0.070 5.534 1.00 74.31 119 GLY A N 1
ATOM 976 C CA . GLY A 1 119 ? -18.294 1.047 5.603 1.00 74.31 119 GLY A CA 1
ATOM 977 C C . GLY A 1 119 ? -18.124 1.981 6.805 1.00 74.31 119 GLY A C 1
ATOM 978 O O . GLY A 1 119 ? -17.095 2.640 6.950 1.00 74.31 119 GLY A O 1
ATOM 979 N N . THR A 1 120 ? -19.129 2.041 7.678 1.00 72.06 120 THR A N 1
ATOM 980 C CA . THR A 1 120 ? -19.107 2.882 8.888 1.00 72.06 120 THR A CA 1
ATOM 981 C C . THR A 1 120 ? -18.404 2.214 10.075 1.00 72.06 120 THR A C 1
ATOM 983 O O . THR A 1 120 ? -17.994 2.905 11.012 1.00 72.06 120 THR A O 1
ATOM 986 N N . ARG A 1 121 ? -18.210 0.889 10.037 1.00 75.75 121 ARG A N 1
ATOM 987 C CA . ARG A 1 121 ? -17.668 0.101 11.149 1.00 75.75 121 ARG A CA 1
ATOM 988 C C . ARG A 1 121 ? -16.141 0.099 11.137 1.00 75.75 121 ARG A C 1
ATOM 990 O O . ARG A 1 121 ? -15.524 -0.225 10.127 1.00 75.75 121 ARG A O 1
ATOM 997 N N . ILE A 1 122 ? -15.530 0.401 12.284 1.00 78.38 122 ILE A N 1
ATOM 998 C CA . ILE A 1 122 ? -14.102 0.141 12.508 1.00 78.38 122 ILE A CA 1
ATOM 999 C C . ILE A 1 122 ? -13.921 -1.357 12.732 1.00 78.38 122 ILE A C 1
ATOM 1001 O O . ILE A 1 122 ? -14.554 -1.939 13.616 1.00 78.38 122 ILE A O 1
ATOM 1005 N N . LEU A 1 123 ? -13.058 -1.975 11.933 1.00 75.69 123 LEU A N 1
ATOM 1006 C CA . LEU A 1 123 ? -12.711 -3.375 12.099 1.00 75.69 123 LEU A CA 1
ATOM 1007 C C . LEU A 1 123 ? -11.768 -3.516 13.297 1.00 75.69 123 LEU A C 1
ATOM 1009 O O . LEU A 1 123 ? -10.696 -2.916 13.327 1.00 75.69 123 LEU A O 1
ATOM 1013 N N . ALA A 1 124 ? -12.171 -4.315 14.289 1.00 70.50 124 ALA A N 1
ATOM 1014 C CA . ALA A 1 124 ? -11.314 -4.655 15.427 1.00 70.50 124 ALA A CA 1
ATOM 1015 C C . ALA A 1 124 ? -10.123 -5.534 15.000 1.00 70.50 124 ALA A C 1
ATOM 1017 O O . ALA A 1 124 ? -9.063 -5.482 15.615 1.00 70.50 124 ALA A O 1
ATOM 1018 N N . ARG A 1 125 ? -10.298 -6.324 13.932 1.00 73.62 125 ARG A N 1
ATOM 1019 C CA . ARG A 1 125 ? -9.257 -7.114 13.263 1.00 73.62 125 ARG A CA 1
ATOM 1020 C C . ARG A 1 125 ? -9.438 -6.996 11.750 1.00 73.62 125 ARG A C 1
ATOM 1022 O O . ARG A 1 125 ? -10.559 -7.102 11.265 1.00 73.62 125 ARG A O 1
ATOM 1029 N N . ILE A 1 126 ? -8.342 -6.762 11.031 1.00 76.69 126 ILE A N 1
ATOM 1030 C CA . ILE A 1 126 ? -8.309 -6.484 9.578 1.00 76.69 126 ILE A CA 1
ATOM 1031 C C . ILE A 1 126 ? -8.497 -7.769 8.750 1.00 76.69 126 ILE A C 1
ATOM 1033 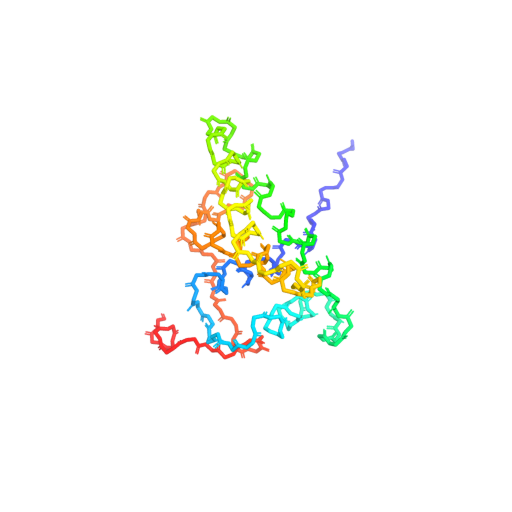O O . ILE A 1 126 ? -8.839 -7.712 7.574 1.00 76.69 126 ILE A O 1
ATOM 1037 N N . GLY A 1 127 ? -8.304 -8.926 9.382 1.00 80.62 127 GLY A N 1
ATOM 1038 C CA . GLY A 1 127 ? -8.227 -10.234 8.742 1.00 80.62 127 GLY A CA 1
ATOM 1039 C C . GLY A 1 127 ? -6.947 -10.942 9.174 1.00 80.62 127 GLY A C 1
ATOM 1040 O O . GLY A 1 127 ? -6.267 -10.476 10.091 1.00 80.62 127 GLY A O 1
ATOM 1041 N N . LYS A 1 128 ? -6.631 -12.061 8.523 1.00 85.56 128 LYS A N 1
ATOM 1042 C CA . LYS A 1 128 ? -5.345 -12.752 8.669 1.00 85.56 128 LYS A CA 1
ATOM 1043 C C . LYS A 1 128 ? -4.538 -12.586 7.388 1.00 85.56 128 LYS A C 1
ATOM 1045 O O . LYS A 1 128 ? -5.106 -12.595 6.298 1.00 85.56 128 LYS A O 1
ATOM 1050 N N . ALA A 1 129 ? -3.227 -12.447 7.532 1.00 87.81 129 ALA A N 1
ATOM 1051 C CA . ALA A 1 129 ? -2.323 -12.516 6.400 1.00 87.81 129 ALA A CA 1
ATOM 1052 C C . ALA A 1 129 ? -2.357 -13.924 5.787 1.00 87.81 129 ALA A C 1
ATOM 1054 O O . ALA A 1 129 ? -2.401 -14.932 6.490 1.00 87.81 129 ALA A O 1
ATOM 1055 N N . ASP A 1 130 ? -2.379 -13.977 4.459 1.00 89.56 130 ASP A N 1
ATOM 1056 C CA . ASP A 1 130 ? -2.385 -15.218 3.691 1.00 89.56 130 ASP A CA 1
ATOM 1057 C C . ASP A 1 130 ? -0.989 -15.500 3.132 1.00 89.56 130 ASP A C 1
ATOM 1059 O O . ASP A 1 130 ? -0.503 -14.783 2.252 1.00 89.56 130 ASP A O 1
ATOM 1063 N N . ARG A 1 131 ? -0.378 -16.585 3.624 1.00 90.50 131 ARG A N 1
ATOM 1064 C CA . ARG A 1 131 ? 0.940 -17.083 3.200 1.00 90.50 131 ARG A CA 1
ATOM 1065 C C . ARG A 1 131 ? 1.021 -17.454 1.716 1.00 90.50 131 ARG A C 1
ATOM 1067 O O . ARG A 1 131 ? 2.118 -17.593 1.189 1.00 90.50 131 ARG A O 1
ATOM 1074 N N . SER A 1 132 ? -0.121 -17.659 1.055 1.00 89.56 132 SER A N 1
ATOM 1075 C CA . SER A 1 132 ? -0.191 -17.926 -0.386 1.00 89.56 132 SER A CA 1
ATOM 1076 C C . SER A 1 132 ? 0.019 -16.671 -1.241 1.00 89.56 132 SER A C 1
ATOM 1078 O O . SER A 1 132 ? 0.184 -16.782 -2.456 1.00 89.56 132 SER A O 1
ATOM 1080 N N . ILE A 1 133 ? -0.012 -15.487 -0.617 1.00 90.38 133 ILE A N 1
ATOM 1081 C CA . ILE A 1 133 ? 0.209 -14.194 -1.272 1.00 90.38 133 ILE A CA 1
ATOM 1082 C C . ILE A 1 133 ? 1.658 -13.7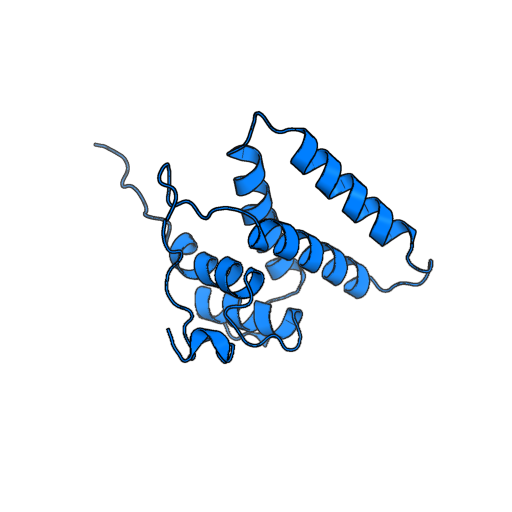63 -1.086 1.00 90.38 133 ILE A C 1
ATOM 1084 O O . ILE A 1 133 ? 2.354 -13.523 -2.064 1.00 90.38 133 ILE A O 1
ATOM 1088 N N . LEU A 1 134 ? 2.108 -13.686 0.165 1.00 92.19 134 LEU A N 1
ATOM 1089 C CA . LEU A 1 134 ? 3.483 -13.368 0.535 1.00 92.19 134 LEU A CA 1
ATOM 1090 C C . LEU A 1 134 ? 3.871 -14.160 1.790 1.00 92.19 134 LEU A C 1
ATOM 1092 O O . LEU A 1 134 ? 2.987 -14.502 2.583 1.00 92.19 134 LEU A O 1
ATOM 1096 N N . PRO A 1 135 ? 5.170 -14.431 2.011 1.00 92.25 135 PRO A N 1
ATOM 1097 C CA . PRO A 1 135 ? 5.634 -15.054 3.244 1.00 92.25 135 PRO A CA 1
ATOM 1098 C C . PRO A 1 135 ? 5.217 -14.232 4.468 1.00 92.25 135 PRO A C 1
ATOM 1100 O O . PRO A 1 135 ? 5.239 -13.001 4.440 1.00 92.25 135 PRO A O 1
ATOM 1103 N N . LEU A 1 136 ? 4.819 -14.909 5.543 1.00 91.69 136 LEU A N 1
ATOM 1104 C CA . LEU A 1 136 ? 4.396 -14.249 6.778 1.00 91.69 136 LEU A CA 1
ATOM 1105 C C . LEU A 1 136 ? 5.605 -13.773 7.577 1.00 91.69 136 LEU A C 1
ATOM 1107 O O . LEU A 1 136 ? 6.657 -14.415 7.569 1.00 91.69 136 LEU A O 1
ATOM 1111 N N . ASN A 1 137 ? 5.437 -12.668 8.299 1.00 87.81 137 ASN A N 1
ATOM 1112 C CA . ASN A 1 137 ? 6.436 -12.251 9.270 1.00 87.81 137 ASN A CA 1
ATOM 1113 C C . ASN A 1 137 ? 6.450 -13.228 10.463 1.00 87.81 137 ASN A C 1
ATOM 1115 O O . ASN A 1 137 ? 5.416 -13.801 10.807 1.00 87.81 137 ASN A O 1
ATOM 1119 N N . ARG A 1 138 ? 7.613 -13.444 11.093 1.00 70.69 138 ARG A N 1
ATOM 1120 C CA . ARG A 1 138 ? 7.797 -14.466 12.146 1.00 70.69 138 ARG A CA 1
ATOM 1121 C C . ARG A 1 138 ? 6.838 -14.284 13.324 1.00 70.69 138 ARG A C 1
ATOM 1123 O O . ARG A 1 138 ? 6.369 -15.279 13.869 1.00 70.69 138 ARG A O 1
ATOM 1130 N N . ASP A 1 139 ? 6.511 -13.039 13.650 1.00 65.25 139 ASP A N 1
ATOM 1131 C CA . ASP A 1 139 ? 5.610 -12.689 14.752 1.00 65.25 139 ASP A CA 1
ATOM 1132 C C . ASP A 1 139 ? 4.146 -13.088 14.478 1.00 65.25 139 ASP A C 1
ATOM 1134 O O . ASP A 1 139 ? 3.392 -13.349 15.412 1.00 65.25 139 ASP A O 1
ATOM 1138 N N . ASP A 1 140 ? 3.753 -13.226 13.206 1.00 62.25 140 ASP A N 1
ATOM 1139 C CA . ASP A 1 140 ? 2.410 -13.662 12.798 1.00 62.25 140 ASP A CA 1
ATOM 1140 C C . ASP A 1 140 ? 2.296 -15.177 12.573 1.00 62.25 140 ASP A C 1
ATOM 1142 O O . ASP A 1 140 ? 1.196 -15.694 12.383 1.00 62.25 140 ASP A O 1
ATOM 1146 N N . VAL A 1 141 ? 3.407 -15.921 12.612 1.00 58.78 141 VAL A N 1
ATOM 1147 C CA . VAL A 1 141 ? 3.388 -17.394 12.524 1.00 58.78 141 VAL A CA 1
ATOM 1148 C C . VAL A 1 141 ? 2.893 -18.026 13.838 1.00 58.78 141 VAL A C 1
ATOM 1150 O O . VAL A 1 141 ? 2.442 -19.170 13.837 1.00 58.78 141 VAL A O 1
ATOM 1153 N N . ALA A 1 142 ? 2.939 -17.282 14.950 1.00 47.31 142 ALA A N 1
ATOM 1154 C CA . ALA A 1 142 ? 2.605 -17.757 16.295 1.00 47.31 142 ALA A CA 1
ATOM 1155 C C . ALA A 1 142 ? 1.212 -17.327 16.819 1.00 47.31 142 ALA A C 1
ATOM 1157 O O . ALA A 1 142 ? 0.884 -17.654 17.961 1.00 47.31 142 ALA A O 1
ATOM 1158 N N . ALA A 1 143 ? 0.403 -16.610 16.022 1.00 48.50 143 ALA A N 1
ATOM 1159 C CA . ALA A 1 143 ? -0.876 -15.992 16.426 1.00 48.50 143 ALA A CA 1
ATOM 1160 C C . ALA A 1 143 ? -2.133 -16.581 15.738 1.00 48.50 143 ALA A C 1
ATOM 1162 O O . ALA A 1 143 ? -3.207 -16.620 16.386 1.00 48.50 143 ALA A O 1
#